Protein AF-A0A9D5VIQ7-F1 (afdb_monomer)

Nearest PDB structures (foldseek):
  5wuq-assembly1_A  TM=7.609E-01  e=1.441E-03  Bacillus subtilis subsp. subtilis str. 168
  5wur-assembly2_B  TM=7.522E-01  e=2.129E-03  Bacillus subtilis subsp. subtilis str. 168
  5uxx-assembly1_A  TM=6.369E-01  e=6.284E-04  Bartonella quintana str. Toulouse
  5wur-assembly1_A  TM=7.518E-01  e=5.649E-03  Bacillus subtilis subsp. subtilis str. 168
  6in7-assembly1_B  TM=3.487E-01  e=5.078E-02  Pseudomonas aeruginosa PAO1

Foldseek 3Di:
DAPVVVVVVVVVCLVVQLVLLCLLPVDNVRSNVLLVQLVVVCCVPVVVLVVVLNPDDPPCVPVNVVSVLVSSLSSLLSSLVSSLVVCVVCVVVVCVVVVVDPDPVCLSVVDHSLLSNLQSCVVVVPDDQCSSQSSVVHGSVVSVVSPVVSVVSSVVSVCVVPVPVVVPPPD

Secondary structure (DSSP, 8-state):
--HHHHHHHHHHHHHHHHHHHHHHS--HHHHHHHHHHHHHHHHHHTHHHHHHHHH--TT-HHHHHHHHHHHHHHHHHHHHHHHHHHHHHHHHHHHHHHTS--SGGGGGGGS-HHHHHHHHHHHHT-S-HHHHHHHTT--HHHHHHHHHHHHHHHHHHHHHH-TTTTTSS--

Sequence (171 aa):
MNRKEFEKYFISFVPELYSFAFAIIPDDLQAEQVVIDACMVATVQEKSLINNILLMKNNDDYSRKERMQKLRVRLYKYVYKVASKRFYQLEDGIKKTLGEDLSGKTRVLRLTTEERAILHLHKERILPIDNLATILDLDEESFCLKLNLARNKLLKFMEQENPKLASEQLV

Radius of gyration: 18.48 Å; Cα contacts (8 Å, |Δi|>4): 138; chains: 1; bounding box: 39×42×53 Å

Structure (mmCIF, N/CA/C/O backbone):
data_AF-A0A9D5VIQ7-F1
#
_entry.id   AF-A0A9D5VIQ7-F1
#
loop_
_atom_site.group_PDB
_atom_site.id
_atom_site.type_symbol
_atom_site.label_atom_id
_atom_site.label_alt_id
_atom_site.label_comp_id
_atom_site.label_asym_id
_atom_site.label_entity_id
_atom_site.label_seq_id
_atom_site.pdbx_PDB_ins_code
_atom_site.Cartn_x
_atom_site.Cartn_y
_atom_site.Cartn_z
_atom_site.occupancy
_atom_site.B_iso_or_equiv
_atom_site.auth_seq_id
_atom_site.auth_comp_id
_atom_site.auth_asym_id
_atom_site.auth_atom_id
_atom_site.pdbx_PDB_model_num
ATOM 1 N N . MET A 1 1 ? 17.931 3.924 -18.823 1.00 75.12 1 MET A N 1
ATOM 2 C CA . MET A 1 1 ? 18.320 3.811 -17.398 1.00 75.12 1 MET A CA 1
ATOM 3 C C . MET A 1 1 ? 19.137 2.546 -17.225 1.00 75.12 1 MET A C 1
ATOM 5 O O . MET A 1 1 ? 18.681 1.493 -17.654 1.00 75.12 1 MET A O 1
ATOM 9 N N . ASN A 1 2 ? 20.337 2.625 -16.657 1.00 81.31 2 ASN A N 1
ATOM 10 C CA . ASN A 1 2 ? 21.115 1.416 -16.368 1.00 81.31 2 ASN A CA 1
ATOM 11 C C . ASN A 1 2 ? 20.637 0.752 -15.060 1.00 81.31 2 ASN A C 1
ATOM 13 O O . ASN A 1 2 ? 19.934 1.355 -14.251 1.00 81.31 2 ASN A O 1
ATOM 17 N N . ARG A 1 3 ? 21.028 -0.505 -14.836 1.00 85.62 3 ARG A N 1
ATOM 18 C CA . ARG A 1 3 ? 20.630 -1.266 -13.641 1.00 85.62 3 ARG A CA 1
ATOM 19 C C . ARG A 1 3 ? 20.963 -0.546 -12.325 1.00 85.62 3 ARG A C 1
ATOM 21 O O . ARG A 1 3 ? 20.146 -0.559 -11.415 1.00 85.62 3 ARG A O 1
ATOM 28 N N . LYS A 1 4 ? 22.112 0.135 -12.248 1.00 86.94 4 LYS A N 1
ATOM 29 C CA . LYS A 1 4 ? 22.536 0.866 -11.041 1.00 86.94 4 LYS A CA 1
ATOM 30 C C . LYS A 1 4 ? 21.638 2.069 -10.746 1.00 86.94 4 LYS A C 1
ATOM 32 O O . LYS A 1 4 ? 21.378 2.374 -9.590 1.00 86.94 4 LYS A O 1
ATOM 37 N N . GLU A 1 5 ? 21.172 2.768 -11.775 1.00 85.94 5 GLU A N 1
ATOM 38 C CA . GLU A 1 5 ? 20.216 3.873 -11.631 1.00 85.94 5 GLU A CA 1
ATOM 39 C C . GLU A 1 5 ? 18.849 3.373 -11.154 1.00 85.94 5 GLU A C 1
ATOM 41 O O . GLU A 1 5 ? 18.252 3.995 -10.278 1.00 85.94 5 GLU A O 1
ATOM 46 N N . PHE A 1 6 ? 18.388 2.228 -11.671 1.00 86.38 6 PHE A N 1
ATOM 47 C CA . PHE A 1 6 ? 17.158 1.590 -11.193 1.00 86.38 6 PHE A CA 1
ATOM 48 C C . PHE A 1 6 ? 17.270 1.185 -9.721 1.00 86.38 6 PHE A C 1
ATOM 50 O O . PHE A 1 6 ? 16.380 1.486 -8.931 1.00 86.38 6 PHE A O 1
ATOM 57 N N . GLU A 1 7 ? 18.387 0.560 -9.338 1.00 88.25 7 GLU A N 1
ATOM 58 C CA . GLU A 1 7 ? 18.674 0.186 -7.949 1.00 88.25 7 GLU A CA 1
ATOM 59 C C . GLU A 1 7 ? 18.696 1.419 -7.034 1.00 88.25 7 GLU A C 1
ATOM 61 O O . GLU A 1 7 ? 18.054 1.411 -5.988 1.00 88.25 7 GLU A O 1
ATOM 66 N N . LYS A 1 8 ? 19.345 2.516 -7.447 1.00 89.44 8 LYS A N 1
ATOM 67 C CA . LYS A 1 8 ? 19.345 3.781 -6.689 1.00 89.44 8 LYS A CA 1
ATOM 68 C C . LYS A 1 8 ? 17.948 4.368 -6.522 1.00 89.44 8 LYS A C 1
ATOM 70 O O . LYS A 1 8 ? 17.601 4.781 -5.418 1.00 89.44 8 LYS A O 1
ATOM 75 N N . TYR A 1 9 ? 17.156 4.399 -7.595 1.00 87.56 9 TYR A N 1
ATOM 76 C CA . TYR A 1 9 ? 15.767 4.849 -7.523 1.00 87.56 9 TYR A CA 1
ATOM 77 C C . TYR A 1 9 ? 14.981 4.003 -6.519 1.00 87.56 9 TYR A C 1
ATOM 79 O O . TYR A 1 9 ? 14.303 4.539 -5.646 1.00 87.56 9 TYR A O 1
ATOM 87 N N . PHE A 1 10 ? 15.118 2.681 -6.605 1.00 87.56 10 PHE A N 1
ATOM 88 C CA . PHE A 1 10 ? 14.404 1.768 -5.727 1.00 87.56 10 PHE A CA 1
ATOM 89 C C . PHE A 1 10 ? 14.798 1.959 -4.261 1.00 87.56 10 PHE A C 1
ATOM 91 O O . PHE A 1 10 ? 13.926 2.128 -3.416 1.00 87.56 10 PHE A O 1
ATOM 98 N N . ILE A 1 11 ? 16.102 2.025 -3.969 1.00 90.88 11 ILE A N 1
ATOM 99 C CA . ILE A 1 11 ? 16.630 2.278 -2.620 1.00 90.88 11 ILE A CA 1
ATOM 100 C C . ILE A 1 11 ? 16.092 3.599 -2.061 1.00 90.88 11 ILE A C 1
ATOM 102 O O . ILE A 1 11 ? 15.696 3.646 -0.900 1.00 90.88 11 ILE A O 1
ATOM 106 N N . SER A 1 12 ? 16.017 4.653 -2.882 1.00 91.12 12 SER A N 1
ATOM 107 C CA . SER A 1 12 ? 15.474 5.947 -2.441 1.00 91.12 12 SER A CA 1
ATOM 108 C C . SER A 1 12 ? 13.990 5.896 -2.067 1.00 91.12 12 SER A C 1
ATOM 110 O O . SER A 1 12 ? 13.529 6.729 -1.297 1.00 91.12 12 SER A O 1
ATOM 112 N N . PHE A 1 13 ? 13.259 4.902 -2.575 1.00 90.19 13 PHE A N 1
ATOM 113 C CA . PHE A 1 13 ? 11.824 4.742 -2.369 1.00 90.19 13 PHE A CA 1
ATOM 114 C C . PHE A 1 13 ? 11.475 3.801 -1.199 1.00 90.19 13 PHE A C 1
ATOM 116 O O . PHE A 1 13 ? 10.364 3.849 -0.673 1.00 90.19 13 PHE A O 1
ATOM 123 N N . VAL A 1 14 ? 12.426 2.979 -0.735 1.00 93.81 14 VAL A N 1
ATOM 124 C CA . VAL A 1 14 ? 12.236 2.064 0.408 1.00 93.81 14 VAL A CA 1
ATOM 125 C C . VAL A 1 14 ? 11.744 2.776 1.679 1.00 93.81 14 VAL A C 1
ATOM 127 O O . VAL A 1 14 ? 10.798 2.265 2.279 1.00 93.81 14 VAL A O 1
ATOM 130 N N . PRO A 1 15 ? 12.286 3.942 2.094 1.00 95.38 15 PRO A N 1
ATOM 131 C CA . PRO A 1 15 ? 11.802 4.632 3.293 1.00 95.38 15 PRO A CA 1
ATOM 132 C C . PRO A 1 15 ? 10.321 5.019 3.213 1.00 95.38 15 PRO A C 1
ATOM 134 O O . PRO A 1 15 ? 9.605 4.951 4.210 1.00 95.38 15 PRO A O 1
ATOM 137 N N . GLU A 1 16 ? 9.840 5.383 2.023 1.00 95.00 16 GLU A N 1
ATOM 138 C CA . GLU A 1 16 ? 8.432 5.725 1.811 1.00 95.00 16 GLU A CA 1
ATOM 139 C C . GLU A 1 16 ? 7.531 4.488 1.895 1.00 95.00 16 GLU A C 1
ATOM 141 O O . GLU A 1 16 ? 6.461 4.535 2.505 1.00 95.00 16 GLU A O 1
ATOM 146 N N . LEU A 1 17 ? 7.973 3.363 1.320 1.00 96.75 17 LEU A N 1
ATOM 147 C CA . LEU A 1 17 ? 7.266 2.085 1.427 1.00 96.75 17 LEU A CA 1
ATOM 148 C C . LEU A 1 17 ? 7.220 1.586 2.874 1.00 96.75 17 LEU A C 1
ATOM 150 O O . LEU A 1 17 ? 6.178 1.100 3.312 1.00 96.75 17 LEU A O 1
ATOM 154 N N . TYR A 1 18 ? 8.319 1.745 3.616 1.00 97.31 18 TYR A N 1
ATOM 155 C CA . TYR A 1 18 ? 8.394 1.415 5.037 1.00 97.31 18 TYR A CA 1
ATOM 156 C C . TYR A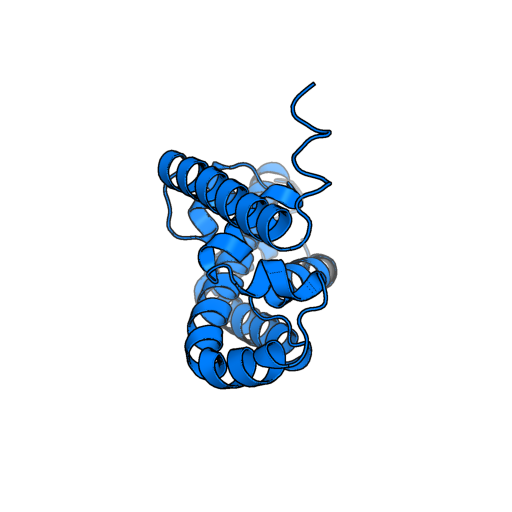 1 18 ? 7.437 2.271 5.862 1.00 97.31 18 TYR A C 1
ATOM 158 O O . TYR A 1 18 ? 6.631 1.730 6.611 1.00 97.31 18 TYR A O 1
ATOM 166 N N . SER A 1 19 ? 7.463 3.595 5.677 1.00 95.81 19 SER A N 1
ATOM 167 C CA . SER A 1 19 ? 6.560 4.526 6.367 1.00 95.81 19 SER A CA 1
ATOM 168 C C . SER A 1 19 ? 5.088 4.156 6.147 1.00 95.81 19 SER A C 1
ATOM 170 O O . SER A 1 19 ? 4.294 4.125 7.091 1.00 95.81 19 SER A O 1
ATOM 172 N N . PHE A 1 20 ? 4.735 3.783 4.914 1.00 96.62 20 PHE A N 1
ATOM 173 C CA . PHE A 1 20 ? 3.389 3.326 4.587 1.00 96.62 20 PHE A CA 1
ATOM 174 C C . PHE A 1 20 ? 3.043 1.972 5.218 1.00 96.62 20 PHE A C 1
ATOM 176 O O . PHE A 1 20 ? 1.959 1.822 5.784 1.00 96.62 20 PHE A O 1
ATOM 183 N N . ALA A 1 21 ? 3.954 0.995 5.167 1.00 96.88 21 ALA A N 1
ATOM 184 C CA . ALA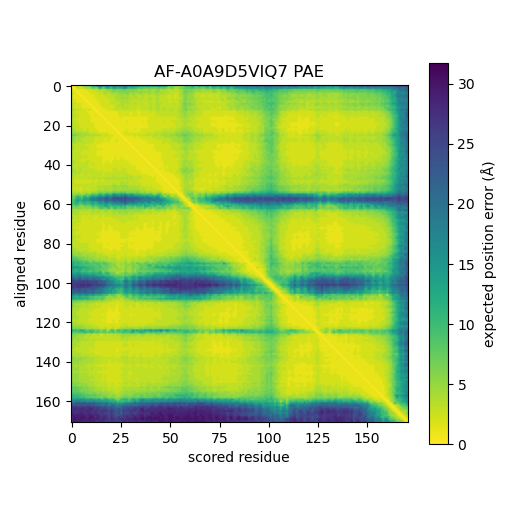 A 1 21 ? 3.764 -0.298 5.821 1.00 96.88 21 ALA A CA 1
ATOM 185 C C . ALA A 1 21 ? 3.577 -0.133 7.337 1.00 96.88 21 ALA A C 1
ATOM 187 O O . ALA A 1 21 ? 2.638 -0.698 7.896 1.00 96.88 21 ALA A O 1
ATOM 188 N N . PHE A 1 22 ? 4.399 0.707 7.970 1.00 94.06 22 PHE A N 1
ATOM 189 C CA . PHE A 1 22 ? 4.343 1.013 9.398 1.00 94.06 22 PHE A CA 1
ATOM 190 C C . PHE A 1 22 ? 3.037 1.708 9.798 1.00 94.06 22 PHE A C 1
ATOM 192 O O . PHE A 1 22 ? 2.447 1.415 10.837 1.00 94.06 22 PHE A O 1
ATOM 199 N N . ALA A 1 23 ? 2.516 2.591 8.942 1.00 92.38 23 ALA A N 1
ATOM 200 C CA . ALA A 1 23 ? 1.211 3.205 9.169 1.00 92.38 23 ALA A CA 1
ATOM 201 C C . ALA A 1 23 ? 0.062 2.181 9.175 1.00 92.38 23 ALA A C 1
ATOM 203 O O . ALA A 1 23 ? -0.962 2.415 9.819 1.00 92.38 23 ALA A O 1
ATOM 204 N N . ILE A 1 24 ? 0.213 1.048 8.480 1.00 93.12 24 ILE A N 1
ATOM 205 C CA . ILE A 1 24 ? -0.777 -0.035 8.471 1.00 93.12 24 ILE A CA 1
ATOM 206 C C . ILE A 1 24 ? -0.514 -1.030 9.606 1.00 93.12 24 ILE A C 1
ATOM 208 O O . ILE A 1 24 ? -1.474 -1.462 10.245 1.00 93.12 24 ILE A O 1
ATOM 212 N N . ILE A 1 25 ? 0.742 -1.398 9.858 1.00 91.31 25 ILE A N 1
ATOM 213 C CA . ILE A 1 25 ? 1.169 -2.320 10.914 1.00 91.31 25 ILE A CA 1
ATOM 214 C C . ILE A 1 25 ? 2.257 -1.612 11.735 1.00 91.31 25 ILE A C 1
ATOM 216 O O . ILE A 1 25 ? 3.398 -1.564 11.283 1.00 91.31 25 ILE A O 1
ATOM 220 N N . PRO A 1 26 ? 1.934 -1.075 12.923 1.00 88.12 26 PRO A N 1
ATOM 221 C CA . PRO A 1 26 ? 2.844 -0.271 13.749 1.00 88.12 26 PRO A CA 1
ATOM 222 C C . PRO A 1 26 ? 3.840 -1.145 14.531 1.00 88.12 26 PRO A C 1
ATOM 224 O O . PRO A 1 26 ? 3.976 -1.022 15.745 1.00 88.12 26 PRO A O 1
ATOM 227 N N . ASP A 1 27 ? 4.475 -2.083 13.844 1.00 89.38 27 ASP A N 1
ATOM 228 C CA . ASP A 1 27 ? 5.518 -2.954 14.368 1.00 89.38 27 ASP A CA 1
ATOM 229 C C . ASP A 1 27 ? 6.669 -2.914 13.367 1.00 89.38 27 ASP A C 1
ATOM 231 O O . ASP A 1 27 ? 6.468 -3.224 12.191 1.00 89.38 27 ASP A O 1
ATOM 235 N N . ASP A 1 28 ? 7.848 -2.492 13.822 1.00 91.31 28 ASP A N 1
ATOM 236 C CA . ASP A 1 28 ? 8.993 -2.231 12.947 1.00 91.31 28 ASP A CA 1
ATOM 237 C C . ASP A 1 28 ? 9.407 -3.482 12.158 1.00 91.31 28 ASP A C 1
ATOM 239 O O . ASP A 1 28 ? 9.578 -3.431 10.938 1.00 91.31 28 ASP A O 1
ATOM 243 N N . LEU A 1 29 ? 9.481 -4.634 12.836 1.00 93.50 29 LEU A N 1
ATOM 244 C CA . LEU A 1 29 ? 9.886 -5.899 12.224 1.00 93.50 29 LEU A CA 1
ATOM 245 C C . LEU A 1 29 ? 8.848 -6.374 11.201 1.00 93.50 29 LEU A C 1
ATOM 247 O O . LEU A 1 29 ? 9.195 -6.847 10.115 1.00 93.50 29 LEU A O 1
ATOM 251 N N . GLN A 1 30 ? 7.559 -6.257 11.530 1.00 93.88 30 GLN A N 1
ATOM 252 C CA . GLN A 1 30 ? 6.499 -6.643 10.600 1.00 93.88 30 GLN A CA 1
ATOM 253 C C . GLN A 1 30 ? 6.423 -5.685 9.406 1.00 93.88 30 GLN A C 1
ATOM 255 O O . GLN A 1 30 ? 6.215 -6.149 8.285 1.00 93.88 30 GLN A O 1
ATOM 260 N N . ALA A 1 31 ? 6.598 -4.379 9.619 1.00 95.38 31 ALA A N 1
ATOM 261 C CA . ALA A 1 31 ? 6.598 -3.377 8.557 1.00 95.38 31 ALA A CA 1
ATOM 262 C C . ALA A 1 31 ? 7.764 -3.590 7.583 1.00 95.38 31 ALA A C 1
ATOM 264 O O . ALA A 1 31 ? 7.553 -3.588 6.367 1.00 95.38 31 ALA A O 1
ATOM 265 N N . GLU A 1 32 ? 8.968 -3.858 8.095 1.00 97.25 32 GLU A N 1
ATOM 266 C CA . GLU A 1 32 ? 10.131 -4.199 7.271 1.00 97.25 32 GLU A CA 1
ATOM 267 C C . GLU A 1 32 ? 9.863 -5.451 6.427 1.00 97.25 32 GLU A C 1
ATOM 269 O O . GLU A 1 32 ? 10.016 -5.426 5.200 1.00 97.25 32 GLU A O 1
ATOM 274 N N . GLN A 1 33 ? 9.372 -6.526 7.053 1.00 97.25 33 GLN A N 1
ATOM 275 C CA . GLN A 1 33 ? 9.091 -7.768 6.336 1.00 97.25 33 GLN A CA 1
ATOM 276 C C . GLN A 1 33 ? 8.001 -7.587 5.271 1.00 97.25 33 GLN A C 1
ATOM 278 O O . GLN A 1 33 ? 8.105 -8.151 4.185 1.00 97.25 33 GLN A O 1
ATOM 283 N N . VAL A 1 34 ? 6.980 -6.767 5.533 1.00 97.81 34 VAL A N 1
ATOM 284 C CA . VAL A 1 34 ? 5.947 -6.427 4.541 1.00 97.81 34 VAL A CA 1
ATOM 285 C C . VAL A 1 34 ? 6.555 -5.762 3.310 1.00 97.81 34 VAL A C 1
ATOM 287 O O . VAL A 1 34 ? 6.169 -6.102 2.188 1.00 97.81 34 VAL A O 1
ATOM 290 N N . VAL A 1 35 ? 7.490 -4.825 3.494 1.00 97.94 35 VAL A N 1
ATOM 291 C CA . VAL A 1 35 ? 8.174 -4.177 2.368 1.00 97.94 35 VAL A CA 1
ATOM 292 C C . VAL A 1 35 ? 8.979 -5.209 1.586 1.00 97.94 35 VAL A C 1
ATOM 294 O O . VAL A 1 35 ? 8.839 -5.268 0.364 1.00 97.94 35 VAL A O 1
ATOM 297 N N . ILE A 1 36 ? 9.753 -6.061 2.263 1.00 97.12 36 ILE A N 1
ATOM 298 C CA . ILE A 1 36 ? 10.537 -7.134 1.630 1.00 97.12 36 ILE A CA 1
ATOM 299 C C . ILE A 1 36 ? 9.632 -8.048 0.79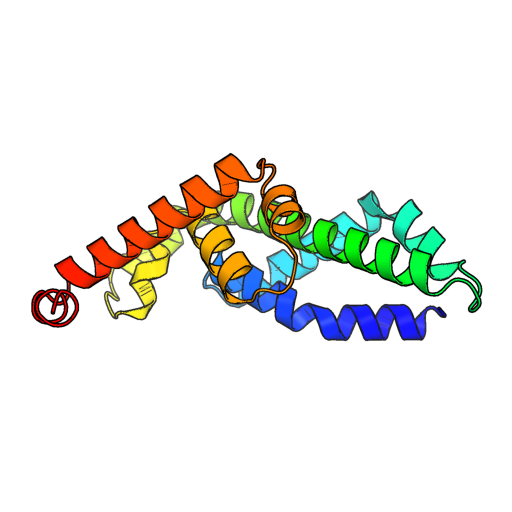0 1.00 97.12 36 ILE A C 1
ATOM 301 O O . ILE A 1 36 ? 9.869 -8.227 -0.409 1.00 97.12 36 ILE A O 1
ATOM 305 N N . ASP A 1 37 ? 8.561 -8.565 1.391 1.00 97.75 37 ASP A N 1
ATOM 306 C CA . ASP A 1 37 ? 7.609 -9.467 0.742 1.00 97.75 37 ASP A CA 1
ATOM 307 C C . ASP A 1 37 ? 6.947 -8.790 -0.472 1.00 97.75 37 ASP A C 1
ATOM 309 O O . ASP A 1 37 ? 6.844 -9.379 -1.552 1.00 97.75 37 ASP A O 1
ATOM 313 N N . ALA A 1 38 ? 6.549 -7.520 -0.342 1.00 97.00 38 ALA A N 1
ATOM 314 C CA . ALA A 1 38 ? 5.969 -6.750 -1.440 1.00 97.00 38 ALA A CA 1
ATOM 315 C C . ALA A 1 38 ? 6.958 -6.536 -2.597 1.00 97.00 38 ALA A C 1
ATOM 317 O O . ALA A 1 38 ? 6.572 -6.641 -3.765 1.00 97.00 38 ALA A O 1
ATOM 318 N N . CYS A 1 39 ? 8.236 -6.287 -2.297 1.00 95.00 39 CYS A N 1
ATOM 319 C CA . CYS A 1 39 ? 9.291 -6.151 -3.302 1.00 95.00 39 CYS A CA 1
ATOM 320 C C . CYS A 1 39 ? 9.545 -7.474 -4.043 1.00 95.00 39 CYS A C 1
ATOM 322 O O . CYS A 1 39 ? 9.721 -7.479 -5.268 1.00 95.00 39 CYS A O 1
ATOM 324 N N . MET A 1 40 ? 9.518 -8.604 -3.328 1.00 95.94 40 MET A N 1
ATOM 325 C CA . MET A 1 40 ? 9.621 -9.935 -3.936 1.00 95.94 40 MET A CA 1
ATOM 326 C C . MET A 1 40 ? 8.445 -10.203 -4.878 1.00 95.94 40 MET A C 1
ATOM 328 O O . MET A 1 40 ? 8.655 -10.596 -6.028 1.00 95.94 40 MET A O 1
ATOM 332 N N . VAL A 1 41 ? 7.215 -9.917 -4.435 1.00 96.31 41 VAL A N 1
ATOM 333 C CA . VAL A 1 41 ? 6.012 -10.048 -5.273 1.00 96.31 41 VAL A CA 1
ATOM 334 C C . VAL A 1 41 ? 6.123 -9.173 -6.521 1.00 96.31 41 VAL A C 1
ATOM 336 O O . VAL A 1 41 ? 5.902 -9.666 -7.627 1.00 96.31 41 VAL A O 1
ATOM 339 N N . ALA A 1 42 ? 6.523 -7.908 -6.374 1.00 94.38 42 ALA A N 1
ATOM 340 C CA . ALA A 1 42 ? 6.687 -6.991 -7.500 1.00 94.38 42 ALA A CA 1
ATOM 341 C C . ALA A 1 42 ? 7.736 -7.486 -8.507 1.00 94.38 42 ALA A C 1
ATOM 343 O O . ALA A 1 42 ? 7.513 -7.413 -9.711 1.00 94.38 42 ALA A O 1
ATOM 344 N N . THR A 1 43 ? 8.851 -8.051 -8.038 1.00 91.94 43 THR A N 1
ATOM 345 C CA . THR A 1 43 ? 9.907 -8.586 -8.916 1.00 91.94 43 THR A CA 1
ATOM 346 C C . THR A 1 43 ? 9.400 -9.735 -9.793 1.00 91.94 43 THR A C 1
ATOM 348 O O . THR A 1 43 ? 9.801 -9.859 -10.952 1.00 91.94 43 THR A O 1
ATOM 351 N N . VAL A 1 44 ? 8.493 -10.561 -9.262 1.00 95.50 44 VAL A N 1
ATOM 352 C CA . VAL A 1 44 ? 7.887 -11.678 -10.000 1.00 95.50 44 VAL A CA 1
ATOM 353 C C . VAL A 1 44 ? 6.771 -11.190 -10.927 1.00 95.50 44 VAL A C 1
ATOM 355 O O . VAL A 1 44 ? 6.782 -11.505 -12.117 1.00 95.50 44 VAL A O 1
ATOM 358 N N . GLN A 1 45 ? 5.824 -10.411 -10.400 1.00 96.69 45 GLN A N 1
ATOM 359 C CA . GLN A 1 45 ? 4.605 -10.009 -11.113 1.00 96.69 45 GLN A CA 1
ATOM 360 C C . GLN A 1 45 ? 4.858 -8.904 -12.149 1.00 96.69 45 GLN A C 1
ATOM 362 O O . GLN A 1 45 ? 4.266 -8.909 -13.225 1.00 96.69 45 GLN A O 1
ATOM 367 N N . GLU A 1 46 ? 5.782 -7.982 -11.872 1.00 95.75 46 GLU A N 1
ATOM 368 C CA . GLU A 1 46 ? 6.058 -6.810 -12.716 1.00 95.75 46 GLU A CA 1
ATOM 369 C C . GLU A 1 46 ? 7.311 -6.990 -13.586 1.00 95.75 46 GLU A C 1
ATOM 371 O O . GLU A 1 46 ? 7.844 -6.019 -14.128 1.00 95.75 46 GLU A O 1
ATOM 376 N N . LYS A 1 47 ? 7.789 -8.231 -13.769 1.00 94.31 47 LYS A N 1
ATOM 377 C CA . LYS A 1 47 ? 9.013 -8.540 -14.532 1.00 94.31 47 LYS A CA 1
ATOM 378 C C . LYS A 1 47 ? 9.039 -7.874 -15.912 1.00 94.31 47 LYS A C 1
ATOM 380 O O . LYS A 1 47 ? 10.069 -7.344 -16.324 1.00 94.31 47 LYS A O 1
ATOM 385 N N . SER A 1 48 ? 7.910 -7.873 -16.625 1.00 93.75 48 SER A N 1
ATOM 386 C CA . SER A 1 48 ? 7.798 -7.220 -17.937 1.00 93.75 48 SER A CA 1
ATOM 387 C C . SER A 1 48 ? 7.966 -5.700 -17.842 1.00 93.75 48 SER A C 1
ATOM 389 O O . SER A 1 48 ? 8.726 -5.107 -18.607 1.00 93.75 48 SER A O 1
ATOM 391 N N . LEU A 1 49 ? 7.304 -5.060 -16.874 1.00 92.50 49 LEU A N 1
ATOM 392 C CA . LEU A 1 49 ? 7.401 -3.618 -16.658 1.00 92.50 49 LEU A CA 1
ATOM 393 C C . LEU A 1 49 ? 8.832 -3.210 -16.281 1.00 92.50 49 LEU A C 1
ATOM 395 O O . LEU A 1 49 ? 9.365 -2.273 -16.875 1.00 92.50 49 LEU A O 1
ATOM 399 N N . ILE A 1 50 ? 9.466 -3.951 -15.370 1.00 91.75 50 ILE A N 1
ATOM 400 C CA . ILE A 1 50 ? 10.856 -3.7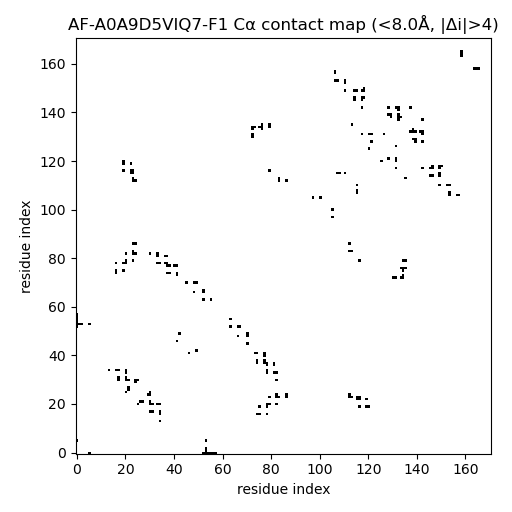27 -14.945 1.00 91.75 50 ILE A CA 1
ATOM 401 C C . ILE A 1 50 ? 11.812 -3.876 -16.134 1.00 91.75 50 ILE A C 1
ATOM 403 O O . ILE A 1 50 ? 12.629 -2.991 -16.381 1.00 91.75 50 ILE A O 1
ATOM 407 N N . ASN A 1 51 ? 11.679 -4.942 -16.929 1.00 90.81 51 ASN A N 1
ATOM 408 C CA . ASN A 1 51 ? 12.513 -5.132 -18.118 1.00 90.81 51 ASN A CA 1
ATOM 409 C C . ASN A 1 51 ? 12.335 -3.996 -19.128 1.00 90.81 51 ASN A C 1
ATOM 411 O O . ASN A 1 51 ? 13.320 -3.489 -19.656 1.00 90.81 51 ASN A O 1
ATOM 415 N N . ASN A 1 52 ? 11.100 -3.549 -19.362 1.00 89.50 52 ASN A N 1
ATOM 416 C CA . ASN A 1 52 ? 10.842 -2.423 -20.255 1.00 89.50 52 ASN A CA 1
ATOM 417 C C . ASN A 1 52 ? 11.520 -1.139 -19.763 1.00 89.50 52 ASN A C 1
ATOM 419 O O . ASN A 1 52 ? 12.112 -0.417 -20.558 1.00 89.50 52 ASN A O 1
ATOM 423 N N . ILE A 1 53 ? 11.473 -0.875 -18.457 1.00 89.50 53 ILE A N 1
ATOM 424 C CA . ILE A 1 53 ? 12.148 0.267 -17.832 1.00 89.50 53 ILE A CA 1
ATOM 425 C C . ILE A 1 53 ? 13.675 0.187 -18.025 1.00 89.50 53 ILE A C 1
ATOM 427 O O . ILE A 1 53 ? 14.314 1.198 -18.328 1.00 89.50 53 ILE A O 1
ATOM 431 N N . LEU A 1 54 ? 14.262 -1.005 -17.879 1.00 87.81 54 LEU A N 1
ATOM 432 C CA . LEU A 1 54 ? 15.708 -1.231 -18.012 1.00 87.81 54 LEU A CA 1
ATOM 433 C C . LEU A 1 54 ? 16.200 -1.172 -19.467 1.00 87.81 54 LEU A C 1
ATOM 435 O O . LEU A 1 54 ? 17.317 -0.728 -19.719 1.00 87.81 54 LEU A O 1
ATOM 439 N N . LEU A 1 55 ? 15.379 -1.605 -20.426 1.00 86.25 55 LEU A N 1
ATOM 440 C CA . LEU A 1 55 ? 15.728 -1.639 -21.852 1.00 86.25 55 LEU A CA 1
ATOM 441 C C . LEU A 1 55 ? 15.515 -0.294 -22.566 1.00 86.25 55 LEU A C 1
ATOM 443 O O . LEU A 1 55 ? 15.941 -0.122 -23.709 1.00 86.25 55 LEU A O 1
ATOM 447 N N . MET A 1 56 ? 14.872 0.675 -21.910 1.00 79.69 56 MET A N 1
ATOM 448 C CA . MET A 1 56 ? 14.622 1.993 -22.486 1.00 79.69 56 MET A CA 1
ATOM 449 C C . MET A 1 56 ? 15.910 2.788 -22.716 1.00 79.69 56 MET A C 1
ATOM 451 O O . MET A 1 56 ? 16.665 3.093 -21.783 1.00 79.69 56 MET A O 1
ATOM 455 N N . LYS A 1 57 ? 16.105 3.195 -23.977 1.00 72.62 57 LYS A N 1
ATOM 456 C CA . LYS A 1 57 ? 17.137 4.155 -24.384 1.00 72.62 57 LYS A CA 1
ATOM 457 C C . LYS A 1 57 ? 16.845 5.539 -23.791 1.00 72.62 57 LYS A C 1
ATOM 459 O O . LYS A 1 57 ? 15.699 5.890 -23.516 1.00 72.62 57 LYS A O 1
ATOM 464 N N . ASN A 1 58 ? 17.899 6.332 -23.609 1.00 66.44 58 ASN A N 1
ATOM 465 C CA . ASN A 1 58 ? 17.846 7.587 -22.854 1.00 66.44 58 ASN A CA 1
ATOM 466 C C . ASN A 1 58 ? 16.957 8.685 -23.476 1.00 66.44 58 ASN A C 1
ATOM 468 O O . ASN A 1 58 ? 16.621 9.625 -22.773 1.00 66.44 58 ASN A O 1
ATOM 472 N N . ASN A 1 59 ? 16.515 8.549 -24.730 1.00 64.50 59 ASN A N 1
ATOM 473 C CA . ASN A 1 59 ? 15.821 9.617 -25.462 1.00 64.50 59 ASN A CA 1
ATOM 474 C C . ASN A 1 59 ? 14.300 9.698 -25.225 1.00 64.50 59 ASN A C 1
ATOM 476 O O . ASN A 1 59 ? 13.670 10.608 -25.751 1.00 64.50 59 ASN A O 1
ATOM 480 N N . ASP A 1 60 ? 13.700 8.779 -24.461 1.00 72.88 60 ASP A N 1
ATOM 481 C CA . ASP A 1 60 ? 12.259 8.796 -24.161 1.00 72.88 60 ASP A CA 1
ATOM 482 C C . ASP A 1 60 ? 12.009 8.938 -22.651 1.00 72.88 60 ASP A C 1
ATOM 484 O O . ASP A 1 60 ? 11.750 7.977 -21.921 1.00 72.88 60 ASP A O 1
ATOM 488 N N . ASP A 1 61 ? 12.204 10.160 -22.154 1.00 76.81 61 ASP A N 1
ATOM 489 C CA . ASP A 1 61 ? 12.104 10.485 -20.728 1.00 76.81 61 ASP A CA 1
ATOM 490 C C . ASP A 1 61 ? 10.657 10.531 -20.221 1.00 76.81 61 ASP A C 1
ATOM 492 O O . ASP A 1 61 ? 10.408 10.208 -19.056 1.00 76.81 61 ASP A O 1
ATOM 496 N N . TYR A 1 62 ? 9.697 10.905 -21.074 1.00 78.31 62 TYR A N 1
ATOM 497 C CA . TYR A 1 62 ? 8.288 10.997 -20.686 1.00 78.31 62 TYR A CA 1
ATOM 498 C C . TYR A 1 62 ? 7.707 9.614 -20.390 1.00 78.31 62 TYR A C 1
ATOM 500 O O . TYR A 1 62 ? 7.217 9.367 -19.284 1.00 78.31 62 TYR A O 1
ATOM 508 N N . SER A 1 63 ? 7.846 8.675 -21.329 1.00 83.69 63 SER A N 1
ATOM 509 C CA . SER A 1 63 ? 7.325 7.320 -21.142 1.00 83.69 63 SER A CA 1
ATOM 510 C C . SER A 1 63 ? 8.067 6.570 -20.028 1.00 83.69 63 SER A C 1
ATOM 512 O O . SER A 1 63 ? 7.484 5.721 -19.347 1.00 83.69 63 SER A O 1
ATOM 514 N N . ARG A 1 64 ? 9.337 6.923 -19.769 1.00 83.94 64 ARG A N 1
ATOM 515 C CA . ARG A 1 64 ? 10.087 6.418 -18.614 1.00 83.94 64 ARG A CA 1
ATOM 516 C C . ARG A 1 64 ? 9.463 6.883 -17.305 1.00 83.94 64 ARG A C 1
ATOM 518 O O . ARG A 1 64 ? 9.181 6.040 -16.457 1.00 83.94 64 ARG A O 1
ATOM 525 N N . LYS A 1 65 ? 9.224 8.189 -17.133 1.00 87.38 65 LYS A N 1
ATOM 526 C CA . LYS A 1 65 ? 8.584 8.732 -15.920 1.00 87.38 65 LYS A CA 1
ATOM 527 C C . LYS A 1 65 ? 7.222 8.089 -15.674 1.00 87.38 65 LYS A C 1
ATOM 529 O O . LYS A 1 65 ? 6.945 7.674 -14.553 1.00 87.38 65 LYS A O 1
ATOM 534 N N . GLU A 1 66 ? 6.421 7.926 -16.723 1.00 90.25 66 GLU A N 1
ATOM 535 C CA . GLU A 1 66 ? 5.113 7.273 -16.632 1.00 90.25 66 GLU A CA 1
ATOM 536 C C . GLU A 1 66 ? 5.223 5.805 -16.175 1.00 90.25 66 GLU A C 1
ATOM 538 O O . GLU A 1 66 ? 4.490 5.363 -15.291 1.00 90.25 66 GLU A O 1
ATOM 543 N N . ARG A 1 67 ? 6.171 5.032 -16.723 1.00 91.12 67 ARG A N 1
ATOM 544 C CA . ARG A 1 67 ? 6.393 3.632 -16.313 1.00 91.12 67 ARG A CA 1
ATOM 545 C C . ARG A 1 67 ? 6.924 3.514 -14.887 1.00 91.12 67 ARG A C 1
ATOM 547 O O . ARG A 1 67 ? 6.494 2.615 -14.167 1.00 91.12 67 ARG A O 1
ATOM 554 N N . MET A 1 68 ? 7.810 4.418 -14.471 1.00 91.19 68 MET A N 1
ATOM 555 C CA . MET A 1 68 ? 8.290 4.486 -13.086 1.00 91.19 68 MET A CA 1
ATOM 556 C C . MET A 1 68 ? 7.143 4.804 -12.125 1.00 91.19 68 MET A C 1
ATOM 558 O O . MET A 1 68 ? 7.008 4.148 -11.097 1.00 91.19 68 MET A O 1
ATOM 562 N N . GLN A 1 69 ? 6.264 5.736 -12.499 1.00 92.69 69 GLN A N 1
ATOM 563 C CA . GLN A 1 69 ? 5.060 6.050 -11.736 1.00 92.69 69 GLN A CA 1
ATOM 564 C C . GLN A 1 69 ? 4.124 4.837 -11.637 1.00 92.69 69 GLN A C 1
ATOM 566 O O . GLN A 1 69 ? 3.671 4.499 -10.544 1.00 92.69 69 GLN A O 1
ATOM 571 N N . LYS A 1 70 ? 3.895 4.117 -12.745 1.00 94.62 70 LYS A N 1
ATOM 572 C CA . LYS A 1 70 ? 3.116 2.866 -12.737 1.00 94.62 70 LYS A CA 1
ATOM 573 C C . LYS A 1 70 ? 3.727 1.829 -11.795 1.00 94.62 70 LYS A C 1
ATOM 575 O O . LYS A 1 70 ? 3.000 1.235 -11.003 1.00 94.62 70 LYS A O 1
ATOM 580 N N . LEU A 1 71 ? 5.046 1.636 -11.835 1.00 94.81 71 LEU A N 1
ATOM 581 C CA . LEU A 1 71 ? 5.739 0.720 -10.925 1.00 94.81 71 LEU A CA 1
ATOM 582 C C . LEU A 1 71 ? 5.578 1.153 -9.459 1.00 94.81 71 LEU A C 1
ATOM 584 O O . LEU A 1 71 ? 5.304 0.314 -8.604 1.00 94.81 71 LEU A O 1
ATOM 588 N N . ARG A 1 72 ? 5.677 2.456 -9.176 1.00 95.06 72 ARG A N 1
ATOM 589 C CA . ARG A 1 72 ? 5.481 3.029 -7.836 1.00 95.06 72 ARG A CA 1
ATOM 590 C C . ARG A 1 72 ? 4.095 2.710 -7.274 1.00 95.06 72 ARG A C 1
ATOM 592 O O . ARG A 1 72 ? 3.986 2.214 -6.155 1.00 95.06 72 ARG A O 1
ATOM 599 N N . VAL A 1 73 ? 3.046 2.920 -8.071 1.00 96.50 73 VAL A N 1
ATOM 600 C CA . VAL A 1 73 ? 1.656 2.581 -7.709 1.00 96.50 73 VAL A CA 1
ATOM 601 C C . VAL A 1 73 ? 1.512 1.084 -7.427 1.00 96.50 73 VAL A C 1
ATOM 603 O O . VAL A 1 73 ? 0.894 0.693 -6.437 1.00 96.50 73 VAL A O 1
ATOM 606 N N . ARG A 1 74 ? 2.120 0.227 -8.259 1.00 96.94 74 ARG A N 1
ATOM 607 C CA . ARG A 1 74 ? 2.094 -1.233 -8.063 1.00 96.94 74 ARG A CA 1
ATOM 608 C C . ARG A 1 74 ? 2.808 -1.654 -6.780 1.00 96.94 74 ARG A C 1
ATOM 610 O O . ARG A 1 74 ? 2.283 -2.497 -6.062 1.00 96.94 74 ARG A O 1
ATOM 617 N N . LEU A 1 75 ? 3.945 -1.045 -6.447 1.00 96.75 75 LEU A N 1
ATOM 618 C CA . LEU A 1 75 ? 4.669 -1.327 -5.204 1.00 96.75 75 LEU A CA 1
ATOM 619 C C . LEU A 1 75 ? 3.843 -0.969 -3.966 1.00 96.75 75 LEU A C 1
ATOM 621 O O . LEU A 1 75 ? 3.673 -1.822 -3.098 1.00 96.75 75 LEU A O 1
ATOM 625 N N . TYR A 1 76 ? 3.253 0.230 -3.919 1.00 97.69 76 TYR A N 1
ATOM 626 C CA . TYR A 1 76 ? 2.332 0.597 -2.837 1.00 97.69 76 TYR A CA 1
ATOM 627 C C . TYR A 1 76 ? 1.159 -0.380 -2.724 1.00 97.69 76 TYR A C 1
ATOM 629 O O . TYR A 1 76 ? 0.804 -0.804 -1.625 1.00 97.69 76 TYR A O 1
ATOM 637 N N . LYS A 1 77 ? 0.587 -0.792 -3.860 1.00 97.88 77 LYS A N 1
ATOM 638 C CA . LYS A 1 77 ? -0.487 -1.789 -3.904 1.00 97.88 77 LYS A CA 1
ATOM 639 C C . LYS A 1 77 ? -0.057 -3.133 -3.321 1.00 97.88 77 LYS A C 1
ATOM 641 O O . LYS A 1 77 ? -0.810 -3.732 -2.557 1.00 97.88 77 LYS A O 1
ATOM 646 N N . TYR A 1 78 ? 1.141 -3.614 -3.649 1.00 98.25 78 TYR A N 1
ATOM 647 C CA . TYR A 1 78 ? 1.660 -4.855 -3.072 1.00 98.25 78 TYR A CA 1
ATOM 648 C C . TYR A 1 78 ? 1.922 -4.717 -1.571 1.00 98.25 78 TYR A C 1
ATOM 650 O O . TYR A 1 78 ? 1.503 -5.601 -0.825 1.00 98.25 78 TYR A O 1
ATOM 658 N N . VAL A 1 79 ? 2.496 -3.596 -1.117 1.00 98.12 79 VAL A N 1
ATOM 659 C CA . VAL A 1 79 ? 2.665 -3.306 0.318 1.00 98.12 79 VAL A CA 1
ATOM 660 C C . VAL A 1 79 ? 1.318 -3.341 1.032 1.00 98.12 79 VAL A C 1
ATOM 662 O O . VAL A 1 79 ? 1.172 -4.068 2.010 1.00 98.12 79 VAL A O 1
ATOM 665 N N . TYR A 1 80 ? 0.301 -2.655 0.507 1.00 98.00 80 TYR A N 1
ATOM 666 C CA . TYR A 1 80 ? -1.038 -2.660 1.093 1.00 98.00 80 TYR A CA 1
ATOM 667 C C . TYR A 1 80 ? -1.647 -4.069 1.162 1.00 98.00 80 TYR A C 1
ATOM 669 O O . TYR A 1 80 ? -2.190 -4.456 2.199 1.00 98.00 80 TYR A O 1
ATOM 677 N N . LYS A 1 81 ? -1.539 -4.863 0.086 1.00 97.56 81 LYS A N 1
ATOM 678 C CA . LYS A 1 81 ? -2.093 -6.227 0.040 1.00 97.56 81 LYS A CA 1
ATOM 679 C C . LYS A 1 81 ? -1.403 -7.171 1.017 1.00 97.56 81 LYS A C 1
ATOM 681 O O .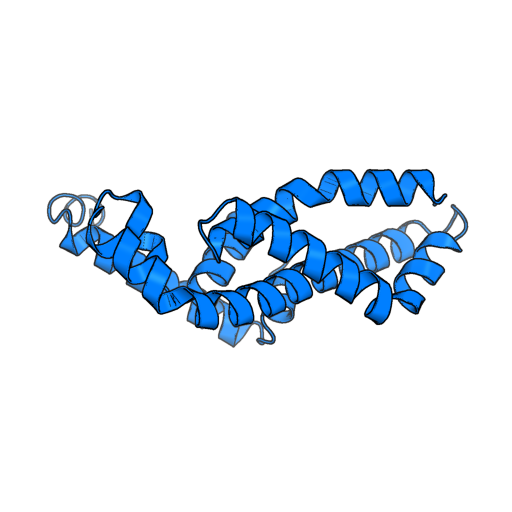 LYS A 1 81 ? -2.084 -7.962 1.671 1.00 97.56 81 LYS A O 1
ATOM 686 N N . VAL A 1 82 ? -0.077 -7.102 1.114 1.00 97.62 82 VAL A N 1
ATOM 687 C CA . VAL A 1 82 ? 0.693 -7.910 2.069 1.00 97.62 82 VAL A CA 1
ATOM 688 C C . VAL A 1 82 ? 0.384 -7.461 3.498 1.00 97.62 82 VAL A C 1
ATOM 690 O O . VAL A 1 82 ? 0.020 -8.296 4.325 1.00 97.62 82 VAL A O 1
ATOM 693 N N . ALA A 1 83 ? 0.426 -6.153 3.769 1.00 96.50 83 ALA A N 1
ATOM 694 C CA . ALA A 1 83 ? 0.125 -5.588 5.082 1.00 96.50 83 ALA A CA 1
ATOM 695 C C . ALA A 1 83 ? -1.288 -5.948 5.553 1.00 96.50 83 ALA A C 1
ATOM 697 O O . ALA A 1 83 ? -1.473 -6.395 6.677 1.00 96.50 83 ALA A O 1
ATOM 698 N N . SER A 1 84 ? -2.295 -5.817 4.690 1.00 94.88 84 SER A N 1
ATOM 699 C CA . SER A 1 84 ? -3.686 -6.106 5.056 1.00 94.88 84 SER A CA 1
ATOM 700 C C . SER A 1 84 ? -3.893 -7.572 5.434 1.00 94.88 84 SER A C 1
ATOM 702 O O . SER A 1 84 ? -4.550 -7.861 6.433 1.00 94.88 84 SER A O 1
ATOM 704 N N . LYS A 1 85 ? -3.286 -8.504 4.686 1.00 94.88 85 LYS A N 1
ATOM 705 C CA . LYS A 1 85 ? -3.327 -9.937 5.017 1.00 94.88 85 LYS A CA 1
ATOM 706 C C . LYS A 1 85 ? -2.611 -10.239 6.330 1.00 94.88 85 LYS A C 1
ATOM 708 O O . LYS A 1 85 ? -3.113 -11.015 7.137 1.00 94.88 85 LYS A O 1
ATOM 713 N N . ARG A 1 86 ? -1.448 -9.624 6.540 1.00 92.62 86 ARG A N 1
ATOM 714 C CA . ARG A 1 86 ? -0.619 -9.853 7.724 1.00 92.62 86 ARG A CA 1
ATOM 715 C C . ARG A 1 86 ? -1.228 -9.250 8.985 1.00 92.62 86 ARG A C 1
ATOM 717 O O . ARG A 1 86 ? -1.223 -9.892 10.025 1.00 92.62 86 ARG A O 1
ATOM 724 N N . PHE A 1 87 ? -1.825 -8.064 8.890 1.00 89.19 87 PHE A N 1
ATOM 725 C CA . PHE A 1 87 ? -2.515 -7.439 10.016 1.00 89.19 87 PHE A CA 1
ATOM 726 C C . PHE A 1 87 ? -3.646 -8.325 10.541 1.00 89.19 87 PHE A C 1
ATOM 728 O O . PHE A 1 87 ? -3.760 -8.476 11.748 1.00 89.19 87 PHE A O 1
ATOM 735 N N . TYR A 1 88 ? -4.420 -8.973 9.663 1.00 87.88 88 TYR A N 1
ATOM 736 C CA . TYR A 1 88 ? -5.474 -9.909 10.079 1.00 87.88 88 TYR A CA 1
ATOM 737 C C . TYR A 1 88 ? -4.936 -11.075 10.927 1.00 87.88 88 TYR A C 1
ATOM 739 O O . TYR A 1 88 ? -5.584 -11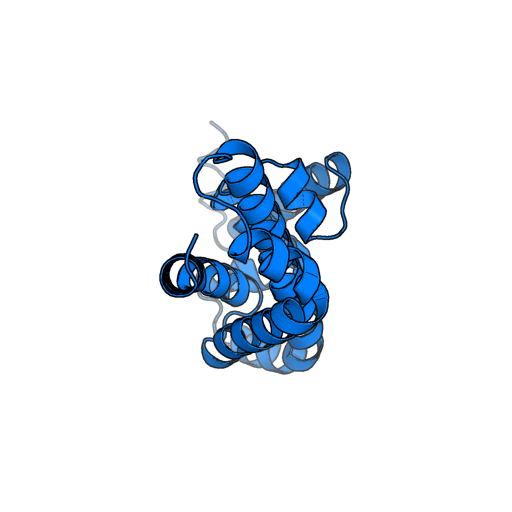.510 11.869 1.00 87.88 88 TYR A O 1
ATOM 747 N N . GLN A 1 89 ? -3.722 -11.552 10.637 1.00 89.06 89 GLN A N 1
ATOM 748 C CA . GLN A 1 89 ? -3.072 -12.625 11.403 1.00 89.06 89 GLN A CA 1
ATOM 749 C C . GLN A 1 89 ? -2.539 -12.148 12.760 1.00 89.06 89 GLN A C 1
ATOM 751 O O . GLN A 1 89 ? -2.397 -12.942 13.685 1.00 89.06 89 GLN A O 1
ATOM 756 N N . LEU A 1 90 ? -2.217 -10.858 12.866 1.00 86.12 90 LEU A N 1
ATOM 757 C CA . LEU A 1 90 ? -1.598 -10.248 14.042 1.00 86.12 90 LEU A CA 1
ATOM 758 C C . LEU A 1 90 ? -2.591 -9.471 14.908 1.00 86.12 90 LEU A C 1
ATOM 760 O O . LEU A 1 90 ? -2.216 -9.002 15.981 1.00 86.12 90 LEU A O 1
ATOM 764 N N . GLU A 1 91 ? -3.832 -9.309 14.450 1.00 81.81 91 GLU A N 1
ATOM 765 C CA . GLU A 1 91 ? -4.798 -8.367 15.011 1.00 81.81 91 GLU A CA 1
ATOM 766 C C . GLU A 1 91 ? -5.011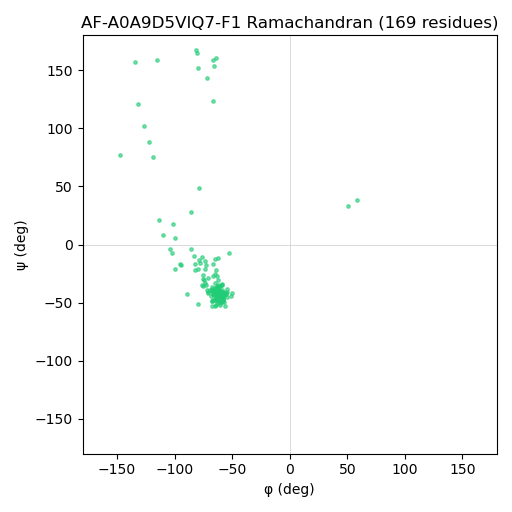 -8.587 16.511 1.00 81.81 91 GLU A C 1
ATOM 768 O O . GLU A 1 91 ? -5.000 -7.625 17.275 1.00 81.81 91 GLU A O 1
ATOM 773 N N . ASP A 1 92 ? -5.125 -9.841 16.946 1.00 80.38 92 ASP A N 1
ATOM 774 C CA . ASP A 1 92 ? -5.320 -10.181 18.357 1.00 80.38 92 ASP A CA 1
ATOM 775 C C . ASP A 1 92 ? -4.095 -9.862 19.217 1.00 80.38 92 ASP A C 1
ATOM 777 O O . ASP A 1 92 ? -4.238 -9.387 20.344 1.00 80.38 92 ASP A O 1
ATOM 781 N N . GLY A 1 93 ? -2.889 -10.104 18.698 1.00 79.12 93 GLY A N 1
ATOM 782 C CA . GLY A 1 93 ? -1.643 -9.766 19.388 1.00 79.12 93 GLY A CA 1
ATOM 783 C C . GLY A 1 93 ? -1.485 -8.256 19.518 1.00 79.12 93 GLY A C 1
ATOM 784 O O . GLY A 1 93 ? -1.281 -7.744 20.614 1.00 79.12 93 GLY A O 1
ATOM 785 N N . ILE A 1 94 ? -1.704 -7.543 18.412 1.00 76.62 94 ILE A N 1
ATOM 786 C CA . ILE A 1 94 ? -1.658 -6.084 18.357 1.00 76.62 94 ILE A CA 1
ATOM 787 C C . ILE A 1 94 ? -2.701 -5.489 19.314 1.00 76.62 94 ILE A C 1
ATOM 789 O O . ILE A 1 94 ? -2.359 -4.658 20.145 1.00 76.62 94 ILE A O 1
ATOM 793 N N . LYS A 1 95 ? -3.961 -5.939 19.288 1.00 74.62 95 LYS A N 1
ATOM 794 C CA . LYS A 1 95 ? -5.003 -5.434 20.202 1.00 74.62 95 LYS A CA 1
ATOM 795 C C . LYS A 1 95 ? -4.681 -5.682 21.672 1.00 74.62 95 LYS A C 1
ATOM 797 O O . LYS A 1 95 ? -4.970 -4.813 22.487 1.00 74.62 95 LYS A O 1
ATOM 802 N N . LYS A 1 96 ? -4.087 -6.831 22.015 1.00 74.69 96 LYS A N 1
ATOM 803 C CA . LYS A 1 96 ? -3.665 -7.127 23.394 1.00 74.69 96 LYS A CA 1
ATOM 804 C C . LYS A 1 96 ? -2.572 -6.171 23.857 1.00 74.69 96 LYS A C 1
ATOM 806 O O . LYS A 1 96 ? -2.720 -5.570 24.912 1.00 74.69 96 LYS A O 1
ATOM 811 N N . THR A 1 97 ? -1.538 -5.969 23.044 1.00 68.44 97 THR A N 1
ATOM 812 C CA . THR A 1 97 ? -0.441 -5.043 23.364 1.00 68.44 97 THR A CA 1
ATOM 813 C C . THR A 1 97 ? -0.914 -3.588 23.441 1.00 68.44 97 THR A C 1
ATOM 815 O O . THR A 1 97 ? -0.473 -2.837 24.302 1.00 68.44 97 THR A O 1
ATOM 818 N N . LEU A 1 98 ? -1.848 -3.179 22.577 1.00 63.28 98 LEU A N 1
ATOM 819 C CA . LEU A 1 98 ? -2.373 -1.808 22.547 1.00 63.28 98 LEU A CA 1
ATOM 820 C C . LEU A 1 98 ? -3.484 -1.544 23.575 1.00 63.28 98 LEU A C 1
ATOM 822 O O . LEU A 1 98 ? -3.799 -0.387 23.841 1.00 63.28 98 LEU A O 1
ATOM 826 N N . GLY A 1 99 ? -4.096 -2.591 24.136 1.00 55.28 99 GLY A N 1
ATOM 827 C CA . GLY A 1 99 ? -5.114 -2.482 25.183 1.00 55.28 99 GLY A CA 1
ATOM 828 C C . GLY A 1 99 ? -4.571 -1.947 26.511 1.00 55.28 99 GLY A C 1
ATOM 829 O O . GLY A 1 99 ? -5.357 -1.484 27.334 1.00 55.28 99 GLY A O 1
ATOM 830 N N . GLU A 1 100 ? -3.249 -1.969 26.698 1.00 53.59 100 GLU A N 1
ATOM 831 C CA . GLU A 1 100 ? -2.571 -1.520 27.920 1.00 53.59 100 GLU A CA 1
ATOM 832 C C . GLU A 1 100 ? -1.973 -0.102 27.806 1.00 53.59 100 GLU A C 1
ATOM 834 O O . GLU A 1 100 ? -1.806 0.560 28.828 1.00 53.59 100 GLU A O 1
ATOM 839 N N . ASP A 1 101 ? -1.726 0.417 26.594 1.00 52.97 101 ASP A N 1
ATOM 840 C CA . ASP A 1 101 ? -1.110 1.738 26.377 1.00 52.97 101 ASP A CA 1
ATOM 841 C C . ASP A 1 101 ? -2.011 2.659 25.524 1.00 52.97 101 ASP A C 1
ATOM 843 O O . ASP A 1 101 ? -1.953 2.721 24.292 1.00 52.97 101 ASP A O 1
ATOM 847 N N . LEU A 1 102 ? -2.898 3.383 26.215 1.00 51.09 102 LEU A N 1
ATOM 848 C CA . LEU A 1 102 ? -3.843 4.365 25.661 1.00 51.09 102 LEU A CA 1
ATOM 849 C C . LEU A 1 102 ? -3.226 5.770 25.496 1.00 51.09 102 LEU A C 1
ATOM 851 O O . LEU A 1 102 ? -3.928 6.780 25.574 1.00 51.09 102 LEU A O 1
ATOM 855 N N . SER A 1 103 ? -1.913 5.883 25.293 1.00 54.44 103 SER A N 1
ATOM 856 C CA . SER A 1 103 ? -1.297 7.170 24.950 1.00 54.44 103 SER A CA 1
ATOM 857 C C . SER A 1 103 ? -1.660 7.584 23.511 1.00 54.44 103 SER A C 1
ATOM 859 O O . SER A 1 103 ? -1.759 6.758 22.618 1.00 54.44 103 SER A O 1
ATOM 861 N N . GLY A 1 104 ? -1.871 8.876 23.223 1.00 55.03 104 GLY A N 1
ATOM 862 C CA . GLY A 1 104 ? -2.525 9.367 21.986 1.00 55.03 104 GLY A CA 1
ATOM 863 C C . GLY A 1 104 ? -1.994 8.893 20.610 1.00 55.03 104 GLY A C 1
ATOM 864 O O . GLY A 1 104 ? -2.647 9.154 19.598 1.00 55.03 104 GLY A O 1
ATOM 865 N N . LYS A 1 105 ? -0.864 8.171 20.539 1.00 55.22 105 LYS A N 1
ATOM 866 C CA . LYS A 1 105 ? -0.365 7.488 19.330 1.00 55.22 105 LYS A CA 1
ATOM 867 C C . LYS A 1 105 ? -1.166 6.222 18.963 1.00 55.22 105 LYS A C 1
ATOM 869 O O . LYS A 1 105 ? -1.189 5.865 17.787 1.00 55.22 105 LYS A O 1
ATOM 874 N N . THR A 1 106 ? -1.906 5.601 19.891 1.00 64.56 106 THR A N 1
ATOM 875 C CA . THR A 1 106 ? -2.752 4.410 19.630 1.00 64.56 106 THR A CA 1
ATOM 876 C C . THR A 1 106 ? -4.069 4.710 18.904 1.00 64.56 106 THR A C 1
ATOM 878 O O . THR A 1 106 ? -4.735 3.790 18.431 1.00 64.56 106 THR A O 1
ATOM 881 N N . ARG A 1 107 ? -4.464 5.984 18.750 1.00 73.31 107 ARG A N 1
ATOM 882 C CA . ARG A 1 107 ? -5.765 6.378 18.158 1.00 73.31 107 ARG A CA 1
ATOM 883 C C . ARG A 1 107 ? -5.950 5.887 16.730 1.00 73.31 107 ARG A C 1
ATOM 885 O O . ARG A 1 107 ? -7.010 5.380 16.370 1.00 73.31 107 ARG A O 1
ATOM 892 N N . VAL A 1 108 ? -4.895 6.012 15.930 1.00 73.75 108 VAL A N 1
ATOM 893 C CA . VAL A 1 108 ? -4.885 5.590 14.524 1.00 73.75 108 VAL A CA 1
ATOM 894 C C . VAL A 1 108 ? -5.049 4.071 14.422 1.00 73.75 108 VAL A C 1
ATOM 896 O O . VAL A 1 108 ? -5.598 3.577 13.446 1.00 73.75 108 VAL A O 1
ATOM 899 N N . LEU A 1 109 ? -4.673 3.320 15.459 1.00 76.56 109 LEU A N 1
ATOM 900 C CA . LEU A 1 109 ? -4.742 1.859 15.479 1.00 76.56 109 LEU A CA 1
ATOM 901 C C . LEU A 1 109 ? -6.153 1.321 15.727 1.00 76.56 109 LEU A C 1
ATOM 903 O O . LEU A 1 109 ? -6.427 0.173 15.385 1.00 76.56 109 LEU A O 1
ATOM 907 N N . ARG A 1 110 ? -7.074 2.168 16.210 1.00 81.69 110 ARG A N 1
ATOM 908 C CA . ARG A 1 110 ? -8.518 1.874 16.247 1.00 81.69 110 ARG A CA 1
ATOM 909 C C . ARG A 1 110 ? -9.183 1.944 14.869 1.00 81.69 110 ARG A C 1
ATOM 911 O O . ARG A 1 110 ? -10.328 1.518 14.709 1.00 81.69 110 ARG A O 1
ATOM 918 N N . LEU A 1 111 ? -8.500 2.521 13.883 1.00 89.19 111 LEU A N 1
ATOM 919 C CA . LEU A 1 111 ? -8.946 2.505 12.498 1.00 89.19 111 LEU A CA 1
ATOM 920 C C . LEU A 1 111 ? -8.602 1.160 11.854 1.00 89.19 111 LEU A C 1
ATOM 922 O O . LEU A 1 111 ? -7.622 0.506 12.216 1.00 89.19 111 LEU A O 1
ATOM 926 N N . THR A 1 112 ? -9.404 0.767 10.874 1.00 91.94 112 THR A N 1
ATOM 927 C CA . THR A 1 112 ? -9.137 -0.395 10.021 1.00 91.94 112 THR A CA 1
ATOM 928 C C . THR A 1 112 ? -7.863 -0.182 9.202 1.00 91.94 112 THR A C 1
ATOM 930 O O . THR A 1 112 ? -7.413 0.947 8.998 1.00 91.94 112 THR A O 1
ATOM 933 N N . THR A 1 113 ? -7.278 -1.267 8.691 1.00 93.19 113 THR A N 1
ATOM 934 C CA . THR A 1 113 ? -6.091 -1.203 7.819 1.00 93.19 113 THR A CA 1
ATOM 935 C C . THR A 1 113 ? -6.304 -0.296 6.611 1.00 93.19 113 THR A C 1
ATOM 937 O O . THR A 1 113 ? -5.417 0.478 6.263 1.00 93.19 113 THR A O 1
ATOM 940 N N . GLU A 1 114 ? -7.485 -0.363 5.998 1.00 95.94 114 GLU A N 1
ATOM 941 C CA . GLU A 1 114 ? -7.871 0.469 4.861 1.00 95.94 114 GLU A CA 1
ATOM 942 C C . GLU A 1 114 ? -7.977 1.951 5.249 1.00 95.94 114 GLU A C 1
ATOM 944 O O . GLU A 1 114 ? -7.375 2.794 4.592 1.00 95.94 114 GLU A O 1
ATOM 949 N N . GLU A 1 115 ? -8.661 2.278 6.351 1.00 95.38 115 GLU A N 1
ATOM 950 C CA . GLU A 1 115 ? -8.766 3.658 6.851 1.00 95.38 115 GLU A CA 1
ATOM 951 C C . GLU A 1 115 ? -7.379 4.257 7.150 1.00 95.38 115 GLU A C 1
ATOM 953 O O . GLU A 1 115 ? -7.099 5.396 6.763 1.00 95.38 115 GLU A O 1
ATOM 958 N N . ARG A 1 116 ? -6.483 3.485 7.787 1.00 94.38 116 ARG A N 1
ATOM 959 C CA . ARG A 1 116 ? -5.093 3.906 8.038 1.00 94.38 116 ARG A CA 1
ATOM 960 C C . ARG A 1 116 ? -4.335 4.151 6.737 1.00 94.38 116 ARG A C 1
ATOM 962 O O . ARG A 1 116 ? -3.665 5.176 6.605 1.00 94.38 116 ARG A O 1
ATOM 969 N N . ALA A 1 117 ? -4.470 3.239 5.775 1.00 96.06 117 ALA A N 1
ATOM 970 C CA . ALA A 1 117 ? -3.820 3.360 4.479 1.00 96.06 117 ALA A CA 1
ATOM 971 C C . ALA A 1 117 ? -4.296 4.609 3.722 1.00 96.06 117 ALA A C 1
ATOM 973 O O . ALA A 1 117 ? -3.466 5.379 3.245 1.00 96.06 117 ALA A O 1
ATOM 974 N N . ILE A 1 118 ? -5.610 4.858 3.675 1.00 96.38 118 ILE A N 1
ATOM 975 C CA . ILE A 1 118 ? -6.206 6.037 3.027 1.00 96.38 118 ILE A CA 1
ATOM 976 C C . ILE A 1 118 ? -5.689 7.333 3.653 1.00 96.38 118 ILE A C 1
ATOM 978 O O . ILE A 1 118 ? -5.256 8.237 2.934 1.00 96.38 118 ILE A O 1
ATOM 982 N N . LEU A 1 119 ? -5.709 7.426 4.987 1.00 95.25 119 LEU A N 1
ATOM 983 C CA . LEU A 1 119 ? -5.234 8.616 5.693 1.00 95.25 119 LEU A CA 1
ATOM 984 C C . LEU A 1 119 ? -3.751 8.872 5.429 1.00 95.25 119 LEU A C 1
ATOM 986 O O . LEU A 1 119 ? -3.377 10.015 5.168 1.00 95.25 119 LEU A O 1
ATOM 990 N N . HIS A 1 120 ? -2.920 7.828 5.470 1.00 95.19 120 HIS A N 1
ATOM 991 C CA . HIS A 1 120 ? -1.488 7.954 5.212 1.00 95.19 120 HIS A CA 1
ATOM 992 C C . HIS A 1 120 ? -1.211 8.384 3.768 1.00 95.19 120 HIS A C 1
ATOM 994 O O . HIS A 1 120 ? -0.566 9.405 3.540 1.00 95.19 120 HIS A O 1
ATOM 1000 N N . LEU A 1 121 ? -1.765 7.660 2.791 1.00 95.06 121 LEU A N 1
ATOM 1001 C CA . LEU A 1 121 ? -1.596 7.944 1.364 1.00 95.06 121 LEU A CA 1
ATOM 1002 C C . LEU A 1 121 ? -2.021 9.371 1.005 1.00 95.06 121 LEU A C 1
ATOM 1004 O O . LEU A 1 121 ? -1.320 10.069 0.272 1.00 95.06 121 LEU A O 1
ATOM 1008 N N . HIS A 1 122 ? -3.150 9.828 1.551 1.00 94.75 122 HIS A N 1
ATOM 1009 C CA . HIS A 1 122 ? -3.624 11.185 1.311 1.00 94.75 122 HIS A CA 1
ATOM 1010 C C . HIS A 1 122 ? -2.786 12.249 2.037 1.00 94.75 122 HIS A C 1
ATOM 1012 O O . HIS A 1 122 ? -2.599 13.341 1.498 1.00 94.75 122 HIS A O 1
ATOM 1018 N N . LYS A 1 123 ? -2.279 11.961 3.244 1.00 93.50 123 LYS A N 1
ATOM 1019 C CA . LYS A 1 123 ? -1.427 12.887 4.007 1.00 93.50 123 LYS A CA 1
ATOM 1020 C C . LYS A 1 123 ? -0.116 13.169 3.281 1.00 93.50 123 LYS A C 1
ATOM 1022 O O . LYS A 1 123 ? 0.268 14.330 3.177 1.00 93.50 123 LYS A O 1
ATOM 1027 N N . GLU A 1 124 ? 0.540 12.130 2.774 1.00 89.19 124 GLU A N 1
ATOM 1028 C CA . GLU A 1 124 ? 1.848 12.275 2.130 1.00 89.19 124 GLU A CA 1
ATOM 1029 C C . GLU A 1 124 ? 1.750 12.955 0.747 1.00 89.19 124 GLU A C 1
ATOM 1031 O O . GLU A 1 124 ? 2.743 13.475 0.245 1.00 89.19 124 GLU A O 1
ATOM 1036 N N . ARG A 1 125 ? 0.552 13.003 0.130 1.00 81.50 125 ARG A N 1
ATOM 1037 C CA . ARG A 1 125 ? 0.269 13.684 -1.158 1.00 81.50 125 ARG A CA 1
ATOM 1038 C C . ARG A 1 125 ? 1.239 13.320 -2.292 1.00 81.50 125 ARG A C 1
ATOM 1040 O O . ARG A 1 125 ? 1.530 14.131 -3.168 1.00 81.50 125 ARG A O 1
ATOM 1047 N N . ILE A 1 126 ? 1.722 12.082 -2.284 1.00 80.44 126 ILE A N 1
ATOM 1048 C CA . ILE A 1 126 ? 2.784 11.624 -3.186 1.00 80.44 126 ILE A CA 1
ATOM 1049 C C . ILE A 1 126 ? 2.259 11.387 -4.612 1.00 80.44 126 ILE A C 1
ATOM 1051 O O . ILE A 1 126 ? 3.009 11.512 -5.582 1.00 80.44 126 ILE A O 1
ATOM 1055 N N . LEU A 1 127 ? 0.979 11.026 -4.751 1.00 90.50 127 LEU A N 1
ATOM 1056 C CA . LEU A 1 127 ? 0.353 10.644 -6.018 1.00 90.50 127 LEU A CA 1
ATOM 1057 C C . LEU A 1 127 ? -1.013 11.338 -6.170 1.00 90.50 127 LEU A C 1
ATOM 1059 O O . LEU A 1 127 ? -1.627 11.692 -5.158 1.00 90.50 127 LEU A O 1
ATOM 1063 N N . PRO A 1 128 ? -1.513 11.506 -7.408 1.00 94.62 128 PRO A N 1
ATOM 1064 C CA . PRO A 1 128 ? -2.875 11.975 -7.626 1.00 94.62 128 PRO A CA 1
ATOM 1065 C C . PRO A 1 128 ? -3.913 10.942 -7.150 1.0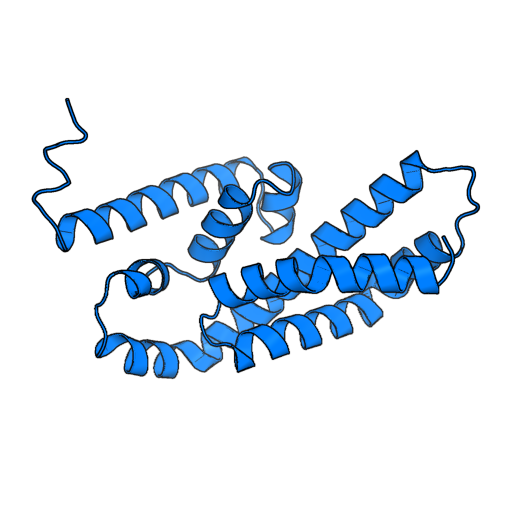0 94.62 128 PRO A C 1
ATOM 1067 O O . PRO A 1 128 ? -3.599 9.764 -6.963 1.00 94.62 128 PRO A O 1
ATOM 1070 N N . ILE A 1 129 ? -5.140 11.408 -6.885 1.00 94.25 129 ILE A N 1
ATOM 1071 C CA . ILE A 1 129 ? -6.187 10.639 -6.185 1.00 94.25 129 ILE A CA 1
ATOM 1072 C C . ILE A 1 129 ? -6.536 9.336 -6.915 1.00 94.25 129 ILE A C 1
ATOM 1074 O O . ILE A 1 129 ? -6.679 8.307 -6.260 1.00 94.25 129 ILE A O 1
ATOM 1078 N N . ASP A 1 130 ? -6.586 9.355 -8.245 1.00 96.38 130 ASP A N 1
ATOM 1079 C CA . ASP A 1 130 ? -6.780 8.185 -9.113 1.00 96.38 130 ASP A CA 1
ATOM 1080 C C . ASP A 1 130 ? -5.808 7.033 -8.788 1.00 96.38 130 ASP A C 1
ATOM 1082 O O . ASP A 1 130 ? -6.175 5.858 -8.661 1.00 96.38 130 ASP A O 1
ATOM 1086 N N . ASN A 1 131 ? -4.541 7.380 -8.576 1.00 96.56 131 ASN A N 1
ATOM 1087 C CA . ASN A 1 131 ? -3.477 6.447 -8.255 1.00 96.56 131 ASN A CA 1
ATOM 1088 C C . ASN A 1 131 ? -3.569 5.980 -6.799 1.00 96.56 131 ASN A C 1
ATOM 1090 O O . ASN A 1 131 ? -3.307 4.807 -6.524 1.00 96.56 131 ASN A O 1
ATOM 1094 N N . LEU A 1 132 ? -3.979 6.859 -5.876 1.00 96.38 132 LEU A N 1
ATOM 1095 C CA . LEU A 1 132 ? -4.240 6.478 -4.482 1.00 96.38 132 LEU A CA 1
ATOM 1096 C C . LEU A 1 132 ? -5.403 5.482 -4.382 1.00 96.38 132 LEU A C 1
ATOM 1098 O O . LEU A 1 132 ? -5.291 4.481 -3.675 1.00 96.38 132 LEU A O 1
ATOM 1102 N N . ALA A 1 133 ? -6.479 5.706 -5.137 1.00 96.75 133 ALA A N 1
ATOM 1103 C CA . ALA A 1 133 ? -7.616 4.795 -5.225 1.00 96.75 133 ALA A CA 1
ATOM 1104 C C . ALA A 1 133 ? -7.197 3.437 -5.821 1.00 96.75 133 ALA A C 1
ATOM 1106 O O . ALA A 1 133 ? -7.492 2.379 -5.256 1.00 96.75 133 ALA A O 1
ATOM 1107 N N . THR A 1 134 ? -6.375 3.457 -6.877 1.00 97.44 134 THR A N 1
ATOM 1108 C CA . THR A 1 134 ? -5.833 2.248 -7.528 1.00 97.44 134 THR A CA 1
ATOM 1109 C C . THR A 1 134 ? -5.013 1.356 -6.584 1.00 97.44 134 THR A C 1
ATOM 1111 O O . THR A 1 134 ? -5.032 0.122 -6.730 1.00 97.44 134 THR A O 1
ATOM 1114 N N . ILE A 1 135 ? -4.286 1.946 -5.624 1.00 97.69 135 ILE A N 1
ATOM 1115 C CA . ILE A 1 135 ? -3.507 1.209 -4.609 1.00 97.69 135 ILE A CA 1
ATOM 1116 C C . ILE A 1 135 ? -4.416 0.324 -3.750 1.00 97.69 135 ILE A C 1
ATOM 1118 O O . ILE A 1 135 ? -4.025 -0.790 -3.397 1.00 97.69 135 ILE A O 1
ATOM 1122 N N . LEU A 1 136 ? -5.627 0.797 -3.463 1.00 97.12 136 LEU A N 1
ATOM 1123 C CA . LEU A 1 136 ? -6.584 0.162 -2.558 1.00 97.12 136 LEU A CA 1
ATOM 1124 C C . LEU A 1 136 ? -7.673 -0.641 -3.281 1.00 97.12 136 LEU A C 1
ATOM 1126 O O . LEU A 1 136 ? -8.578 -1.140 -2.626 1.00 97.12 136 LEU A O 1
ATOM 1130 N N . ASP A 1 137 ? -7.581 -0.786 -4.609 1.00 97.56 137 ASP A N 1
ATOM 1131 C CA . ASP A 1 137 ? -8.632 -1.405 -5.432 1.00 97.56 137 ASP A CA 1
ATOM 1132 C C . ASP A 1 137 ? -9.995 -0.676 -5.300 1.00 97.56 137 ASP A C 1
ATOM 1134 O O . ASP A 1 137 ? -11.050 -1.306 -5.287 1.00 97.56 137 ASP A O 1
ATOM 1138 N N . LEU A 1 138 ? -9.963 0.661 -5.221 1.00 97.19 138 LEU A N 1
ATOM 1139 C CA . LEU A 1 138 ? -11.136 1.540 -5.149 1.00 97.19 138 LEU A CA 1
ATOM 1140 C C . LEU A 1 138 ? -11.237 2.435 -6.394 1.00 97.19 138 LEU A C 1
ATOM 1142 O O . LEU A 1 138 ? -10.234 2.707 -7.056 1.00 97.19 138 LEU A O 1
ATOM 1146 N N . ASP A 1 139 ? -12.437 2.941 -6.671 1.00 97.44 139 ASP A N 1
ATOM 1147 C CA . ASP A 1 139 ? -12.641 4.117 -7.521 1.00 97.44 139 ASP A CA 1
ATOM 1148 C C . ASP A 1 139 ? -12.425 5.431 -6.732 1.00 97.44 139 ASP A C 1
ATOM 1150 O O . ASP A 1 139 ? -12.316 5.434 -5.500 1.00 97.44 139 ASP A O 1
ATOM 1154 N N . GLU A 1 140 ? -12.330 6.560 -7.444 1.00 96.88 140 GLU A N 1
ATOM 1155 C CA . GLU A 1 140 ? -12.045 7.873 -6.844 1.00 96.88 140 GLU A CA 1
ATOM 1156 C C . GLU A 1 140 ? -13.126 8.341 -5.860 1.00 96.88 140 GLU A C 1
ATOM 1158 O O . GLU A 1 140 ? -12.800 8.914 -4.814 1.00 96.88 140 GLU A O 1
ATOM 1163 N N . GLU A 1 141 ? -14.401 8.082 -6.163 1.00 97.62 141 GLU A N 1
ATOM 1164 C CA . GLU A 1 141 ? -15.529 8.481 -5.318 1.00 97.62 141 GLU A CA 1
ATOM 1165 C C . GLU A 1 141 ? -15.500 7.693 -4.006 1.00 97.62 141 GLU A C 1
ATOM 1167 O O . GLU A 1 141 ? -15.512 8.279 -2.916 1.00 97.62 141 GLU A O 1
ATOM 1172 N N . SER A 1 142 ? -15.336 6.371 -4.106 1.00 97.56 142 SER A N 1
ATOM 1173 C CA . SER A 1 142 ? -15.167 5.474 -2.962 1.00 97.56 142 SER A CA 1
ATOM 1174 C C . SER A 1 142 ? -13.975 5.869 -2.091 1.00 97.56 142 SER A C 1
ATOM 1176 O O . SER A 1 142 ? -14.086 5.873 -0.860 1.00 97.56 142 SER A O 1
ATOM 1178 N N . PHE A 1 143 ? -12.841 6.232 -2.701 1.00 97.38 143 PHE A N 1
ATOM 1179 C CA . PHE A 1 143 ? -11.664 6.700 -1.967 1.00 97.38 143 PHE A CA 1
ATOM 1180 C C . PHE A 1 143 ? -11.969 7.978 -1.175 1.00 97.38 143 PHE A C 1
ATOM 1182 O O . PHE A 1 143 ? -11.674 8.051 0.021 1.00 97.38 143 PHE A O 1
ATOM 1189 N N . CYS A 1 144 ? -12.595 8.973 -1.810 1.00 97.00 144 CYS A N 1
ATOM 1190 C CA . CYS A 1 144 ? -12.935 10.245 -1.167 1.00 97.00 144 CYS A CA 1
ATOM 1191 C C . CYS A 1 144 ? -13.942 10.066 -0.025 1.00 97.00 144 CYS A C 1
ATOM 1193 O O . CYS A 1 144 ? -13.771 10.646 1.053 1.00 97.00 144 CYS A O 1
ATOM 1195 N N . LEU A 1 145 ? -14.963 9.230 -0.230 1.00 97.75 145 LEU A N 1
ATOM 1196 C CA . LEU A 1 145 ? -15.949 8.910 0.798 1.00 97.75 145 LEU A CA 1
ATOM 1197 C C . LEU A 1 145 ? -15.280 8.262 2.015 1.00 97.75 145 LEU A C 1
ATOM 1199 O O . LEU A 1 145 ? -15.434 8.743 3.141 1.00 97.75 145 LEU A O 1
ATOM 1203 N N . LYS A 1 146 ? -14.485 7.207 1.795 1.00 97.69 146 LYS A N 1
ATOM 1204 C CA . LYS A 1 146 ? -13.773 6.502 2.870 1.00 97.69 146 LYS A CA 1
ATOM 1205 C C . LYS A 1 146 ? -12.756 7.399 3.576 1.00 97.69 146 LYS A C 1
ATOM 1207 O O . LYS A 1 146 ? -12.631 7.311 4.795 1.00 97.69 146 LYS A O 1
ATOM 1212 N N . LEU A 1 147 ? -12.091 8.310 2.862 1.00 96.69 147 LEU A N 1
ATOM 1213 C CA . LEU A 1 147 ? -11.202 9.311 3.461 1.00 96.69 147 LEU A CA 1
ATOM 1214 C C . LEU A 1 147 ? -11.947 10.213 4.450 1.00 96.69 147 LEU A C 1
ATOM 1216 O O . LEU A 1 147 ? -11.476 10.425 5.570 1.00 96.69 147 LEU A O 1
ATOM 1220 N N . ASN A 1 148 ? -13.114 10.726 4.061 1.00 96.69 148 ASN A N 1
ATOM 1221 C CA . ASN A 1 148 ? -13.923 11.577 4.934 1.00 96.69 148 ASN A CA 1
ATOM 1222 C C . ASN A 1 148 ? -14.456 10.801 6.146 1.00 96.69 148 ASN A C 1
ATOM 1224 O O . ASN A 1 148 ? -14.399 11.299 7.271 1.00 96.69 148 ASN A O 1
ATOM 1228 N N . LEU A 1 149 ? -14.897 9.555 5.946 1.00 96.75 149 LEU A N 1
ATOM 1229 C CA . LEU A 1 149 ? -15.322 8.677 7.040 1.00 96.75 149 LEU A CA 1
ATOM 1230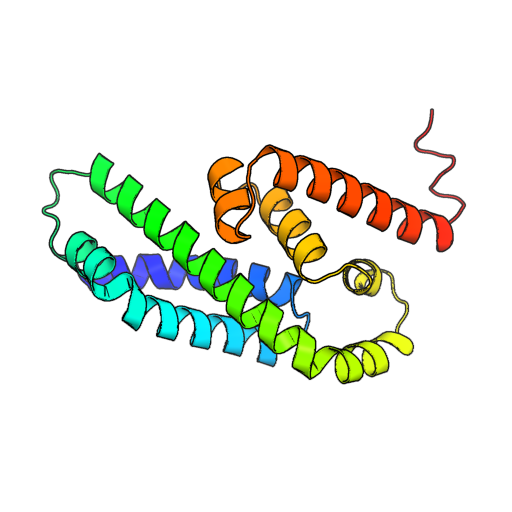 C C . LEU A 1 149 ? -14.176 8.390 8.022 1.00 96.75 149 LEU A C 1
ATOM 1232 O O . LEU A 1 149 ? -14.364 8.533 9.232 1.00 96.75 149 LEU A O 1
ATOM 1236 N N . ALA A 1 150 ? -12.983 8.065 7.517 1.00 95.38 150 ALA A N 1
ATOM 1237 C CA . ALA A 1 150 ? -11.798 7.808 8.334 1.00 95.38 150 ALA A CA 1
ATOM 1238 C C . ALA A 1 150 ? -11.391 9.039 9.161 1.00 95.38 150 ALA A C 1
ATOM 1240 O O . ALA A 1 150 ? -11.099 8.916 10.352 1.00 95.38 150 ALA A O 1
ATOM 1241 N N . ARG A 1 151 ? -11.430 10.239 8.561 1.00 94.25 151 ARG A N 1
ATOM 1242 C CA . ARG A 1 151 ? -11.178 11.513 9.259 1.00 94.25 151 ARG A CA 1
ATOM 1243 C C . ARG A 1 151 ? -12.178 11.756 10.381 1.00 94.25 151 ARG A C 1
ATOM 1245 O O . ARG A 1 151 ? -11.770 12.009 11.510 1.00 94.25 151 ARG A O 1
ATOM 1252 N N . ASN A 1 152 ? -13.470 11.623 10.090 1.00 93.81 152 ASN A N 1
ATOM 1253 C CA . ASN A 1 152 ? -14.527 11.830 11.079 1.00 93.81 152 ASN A CA 1
ATOM 1254 C C . ASN A 1 152 ? -14.423 10.834 12.236 1.00 93.81 152 ASN A C 1
ATOM 1256 O O . ASN A 1 152 ? -14.628 11.193 13.393 1.00 93.81 152 ASN A O 1
ATOM 1260 N N . LYS A 1 153 ? -14.076 9.579 11.942 1.00 92.81 153 LYS A N 1
ATOM 1261 C CA . LYS A 1 153 ? -13.857 8.553 12.963 1.00 92.81 153 LYS A CA 1
ATOM 1262 C C . LYS A 1 153 ? -12.655 8.883 13.849 1.00 92.81 153 LYS A C 1
ATOM 1264 O O . LYS A 1 153 ? -12.757 8.768 15.067 1.00 92.81 153 LYS A O 1
ATOM 1269 N N . LEU A 1 154 ? -11.556 9.351 13.256 1.00 88.94 154 LEU A N 1
ATOM 1270 C CA . LEU A 1 154 ? -10.387 9.800 14.009 1.00 88.94 154 LEU A CA 1
ATOM 1271 C C . LEU A 1 154 ? -10.721 11.000 14.909 1.00 88.94 154 LEU A C 1
ATOM 1273 O O . LEU A 1 154 ? -10.359 10.976 16.081 1.00 88.94 154 LEU A O 1
ATOM 1277 N N . LEU A 1 155 ? -11.456 11.995 14.399 1.00 88.50 155 LEU A N 1
ATOM 1278 C CA . LEU A 1 155 ? -11.911 13.151 15.182 1.00 88.50 155 LEU A CA 1
ATOM 1279 C C . LEU A 1 155 ? -12.753 12.721 16.387 1.00 88.50 155 LEU A C 1
ATOM 1281 O O . LEU A 1 155 ? -12.441 13.106 17.509 1.00 88.50 155 LEU A O 1
ATOM 1285 N N . LYS A 1 156 ? -13.726 11.824 16.192 1.00 87.81 156 LYS A N 1
ATOM 1286 C CA . LYS A 1 156 ? -14.536 11.281 17.297 1.00 87.81 156 LYS A CA 1
ATOM 1287 C C . LYS A 1 156 ? -13.686 10.607 18.375 1.00 87.81 156 LYS A C 1
ATOM 1289 O O . LYS A 1 156 ? -13.942 10.794 19.561 1.00 87.81 156 LYS A O 1
ATOM 1294 N N . PHE A 1 157 ? -12.655 9.850 17.989 1.00 84.56 157 PHE A N 1
ATOM 1295 C CA . PHE A 1 157 ? -11.725 9.264 18.961 1.00 84.56 157 PHE A CA 1
ATOM 1296 C C . PHE A 1 157 ? -10.921 10.325 19.720 1.00 84.56 157 PHE A C 1
ATOM 1298 O O . PHE A 1 157 ? -10.603 10.122 20.889 1.00 84.56 157 PHE A O 1
ATOM 1305 N N . MET A 1 158 ? -10.599 11.454 19.083 1.00 81.56 158 MET A N 1
ATOM 1306 C CA . MET A 1 158 ? -9.909 12.567 19.739 1.00 81.56 158 MET A CA 1
ATOM 1307 C C . MET A 1 158 ? -10.815 13.305 20.733 1.00 81.56 158 MET A C 1
ATOM 1309 O O . MET A 1 158 ? -10.359 13.632 21.827 1.00 81.56 158 MET A O 1
ATOM 1313 N N . GLU A 1 159 ? -12.081 13.532 20.378 1.00 82.06 159 GLU A N 1
ATOM 1314 C CA . GLU A 1 159 ? -13.072 14.223 21.217 1.00 82.06 159 GLU A CA 1
ATOM 1315 C C . GLU A 1 159 ? -13.414 13.434 22.485 1.00 82.06 159 GLU A C 1
ATOM 1317 O O . GLU A 1 159 ? -13.467 14.003 23.574 1.00 82.06 159 GLU A O 1
ATOM 1322 N N . GLN A 1 160 ? -13.590 12.113 22.361 1.00 76.19 160 GLN A N 1
ATOM 1323 C CA . GLN A 1 160 ? -13.909 11.228 23.489 1.00 76.19 160 GLN A CA 1
ATOM 1324 C C . GLN A 1 160 ? -12.815 11.206 24.565 1.00 76.19 160 GLN A C 1
ATOM 1326 O O . GLN A 1 160 ? -13.109 11.014 25.741 1.00 76.19 160 GLN A O 1
ATOM 1331 N N . GLU A 1 161 ? -11.558 11.406 24.173 1.00 68.88 161 GLU A N 1
ATOM 1332 C CA . GLU A 1 161 ? -10.410 11.376 25.084 1.00 68.88 161 GLU A CA 1
ATOM 1333 C C . GLU A 1 161 ? -10.022 12.763 25.607 1.00 68.88 161 GLU A C 1
ATOM 1335 O O . GLU A 1 161 ? -9.298 12.860 26.598 1.00 68.88 161 GLU A O 1
ATOM 1340 N N . ASN A 1 162 ? -10.465 13.844 24.954 1.00 66.62 162 ASN A N 1
ATOM 1341 C CA . ASN A 1 162 ? -10.156 15.206 25.379 1.00 66.62 162 ASN A CA 1
ATOM 1342 C C . ASN A 1 162 ? -11.305 16.186 25.053 1.00 66.62 162 ASN A C 1
ATOM 1344 O O . ASN A 1 162 ? -11.200 16.980 24.112 1.00 66.62 162 ASN A O 1
ATOM 1348 N N . PRO A 1 163 ? -12.400 16.173 25.839 1.00 59.47 163 PRO A N 1
ATOM 1349 C CA . PRO A 1 163 ? -13.617 16.942 25.551 1.00 59.47 163 PRO A CA 1
ATOM 1350 C C . PRO A 1 163 ? -13.419 18.469 25.533 1.00 59.47 163 PRO A C 1
ATOM 1352 O O . PRO A 1 163 ? -14.295 19.187 25.064 1.00 59.47 163 PRO A O 1
ATOM 1355 N N . LYS A 1 164 ? -12.270 18.978 26.001 1.00 57.12 164 LYS A N 1
ATOM 1356 C CA . LYS A 1 164 ? -11.934 20.412 25.994 1.00 57.12 164 LYS A CA 1
ATOM 1357 C C . LYS A 1 164 ? -11.431 20.941 24.641 1.00 57.12 164 LYS A C 1
ATOM 1359 O O . LYS A 1 164 ? -11.523 22.137 24.408 1.00 57.12 164 LYS A O 1
ATOM 1364 N N . LEU A 1 165 ? -10.933 20.084 23.742 1.00 53.25 165 LEU A N 1
ATOM 1365 C CA . LEU A 1 165 ? -10.449 20.502 22.410 1.00 53.25 165 LEU A CA 1
ATOM 1366 C C . LEU A 1 165 ? -11.581 20.663 21.378 1.00 53.25 165 LEU A C 1
ATOM 1368 O O . LEU A 1 165 ? -11.421 21.395 20.406 1.00 53.25 165 LEU A O 1
ATOM 1372 N N . ALA A 1 166 ? -12.729 20.013 21.594 1.00 46.53 166 ALA A N 1
ATOM 1373 C CA . ALA A 1 166 ? -13.884 20.080 20.693 1.00 46.53 166 ALA A CA 1
ATOM 1374 C C . ALA A 1 166 ? -14.590 21.450 20.727 1.00 46.53 166 ALA A C 1
ATOM 1376 O O . ALA A 1 166 ? -15.167 21.883 19.734 1.00 46.53 166 ALA A O 1
ATOM 1377 N N . SER A 1 167 ? -14.519 22.155 21.861 1.00 47.16 167 SER A N 1
ATOM 1378 C CA . SER A 1 167 ? -15.146 23.468 22.053 1.00 47.16 167 SER A CA 1
ATOM 1379 C C . SER A 1 167 ? -14.373 24.640 21.438 1.00 47.16 167 SER A C 1
ATOM 1381 O O . SER A 1 167 ? -14.936 25.721 21.321 1.00 47.16 167 SER A O 1
ATOM 1383 N N . GLU A 1 168 ? -13.113 24.450 21.037 1.00 46.19 168 GLU A N 1
ATOM 1384 C CA . GLU A 1 168 ? -12.248 25.538 20.542 1.00 46.19 168 GLU A CA 1
ATOM 1385 C C . GLU A 1 168 ? -12.073 25.553 19.012 1.00 46.19 168 GLU A C 1
ATOM 1387 O O . GLU A 1 168 ? -11.461 26.474 18.485 1.00 46.19 168 GLU A O 1
ATOM 1392 N N . GLN A 1 169 ? -12.624 24.577 18.276 1.00 44.19 169 GLN A N 1
ATOM 1393 C CA . GLN A 1 169 ? -12.534 24.516 16.802 1.00 44.19 169 GLN A CA 1
ATOM 1394 C C . GLN A 1 169 ? -13.868 24.782 16.076 1.00 44.19 169 GLN A C 1
ATOM 1396 O O . GLN A 1 169 ? -13.951 24.614 14.861 1.00 44.19 169 GLN A O 1
ATOM 1401 N N . LEU A 1 170 ? -14.905 25.204 16.810 1.00 39.09 170 LEU A N 1
ATOM 1402 C CA . LEU A 1 170 ? -16.226 25.582 16.281 1.00 39.09 170 LEU A CA 1
ATOM 1403 C C . LEU A 1 170 ? -16.547 27.084 16.454 1.00 39.09 170 LEU A C 1
ATOM 1405 O O . LEU A 1 170 ? -17.716 27.465 16.401 1.00 39.09 170 LEU A O 1
ATOM 1409 N N . VAL A 1 171 ? -15.522 27.928 16.633 1.00 37.06 171 VAL A N 1
ATOM 1410 C CA . VAL A 1 171 ? -15.616 29.399 16.552 1.00 37.06 171 VAL A CA 1
ATOM 1411 C C . VAL A 1 171 ? -14.753 29.899 15.404 1.00 37.06 171 VAL A C 1
ATOM 1413 O O . VAL A 1 171 ? -13.589 29.449 15.320 1.00 37.06 171 VAL A O 1
#

Solvent-accessible surface area (backbone atoms only — not comparable to full-atom values): 9436 Å² total; per-residue (Å²): 70,55,73,69,56,52,51,50,54,50,61,71,44,45,64,60,49,34,55,53,32,30,60,51,37,87,40,73,71,60,11,50,50,28,40,53,53,19,52,54,50,43,58,66,75,38,41,66,60,53,49,52,56,51,67,38,63,82,89,53,59,67,66,46,53,54,51,52,51,52,49,51,43,51,46,52,22,32,25,50,55,46,41,53,58,50,43,69,76,40,44,69,60,52,49,57,65,49,71,77,50,84,55,86,80,48,60,64,69,76,42,52,55,65,42,28,45,48,52,49,56,61,68,69,59,82,63,59,62,66,52,57,11,54,36,71,79,41,53,56,66,59,40,53,52,48,42,53,50,38,51,52,52,51,49,51,59,50,36,77,75,38,69,76,63,61,72,68,74,78,114

Mean predicted aligned error: 6.67 Å

pLDDT: mean 86.41, std 14.18, range [37.06, 98.25]